Protein AF-A0A7S0GND4-F1 (afdb_monomer)

Radius of gyration: 18.49 Å; Cα contacts (8 Å, |Δi|>4): 107; chains: 1; bounding box: 35×28×70 Å

Nearest PDB structures (foldseek):
  4f3r-assembly3_C  TM=4.563E-01  e=3.651E-01  Coxiella burnetii RSA 493
  1fdr-assembly1_A  TM=5.850E-01  e=1.145E+00  Escherichia coli
  3g5t-assembly1_A  TM=5.563E-01  e=1.001E+00  Saccharomyces cerevisiae
  6lg1-assembly1_A  TM=4.915E-01  e=5.465E-01  Landoltia punctata
  6su6-assembly2_B  TM=5.699E-01  e=5.024E+00  Persicaria tinctoria

pLDDT: mean 77.28, std 17.41, range [36.78, 95.0]

Mean predicted aligned error: 10.11 Å

Secondary structure (DSSP, 8-state):
----------------EEEEEESS--SSHHHHHHIIIIIS--SEEEEEE-SSS-TTHHHHHHHTT-TTGGGEEEEE-PPP---SS--SS--HHHHHHHHHHHT-

Structure (mmCIF, N/CA/C/O backbone):
data_AF-A0A7S0GND4-F1
#
_entry.id   AF-A0A7S0GND4-F1
#
loop_
_atom_site.group_PDB
_atom_site.id
_atom_site.type_symbol
_atom_site.label_atom_id
_atom_site.label_alt_id
_atom_site.label_comp_id
_atom_site.label_asym_id
_atom_site.label_entity_id
_atom_site.label_seq_id
_atom_site.pdbx_PDB_ins_code
_atom_site.Cartn_x
_atom_site.Cartn_y
_atom_site.Cartn_z
_atom_site.occupancy
_atom_site.B_iso_or_equiv
_atom_site.auth_seq_id
_atom_site.auth_comp_id
_atom_site.auth_asym_id
_atom_site.auth_atom_id
_atom_site.pdbx_PDB_model_num
ATOM 1 N N . GLU A 1 1 ? 10.922 9.125 -50.358 1.00 47.31 1 GLU A N 1
ATOM 2 C CA . GLU A 1 1 ? 10.984 8.403 -49.076 1.00 47.31 1 GLU A CA 1
ATOM 3 C C . GLU A 1 1 ? 11.961 9.147 -48.191 1.00 47.31 1 GLU A C 1
ATOM 5 O O . GLU A 1 1 ? 13.086 9.351 -48.621 1.00 47.31 1 GLU A O 1
ATOM 10 N N . ASP A 1 2 ? 11.519 9.631 -47.034 1.00 39.59 2 ASP A N 1
ATOM 11 C CA . ASP A 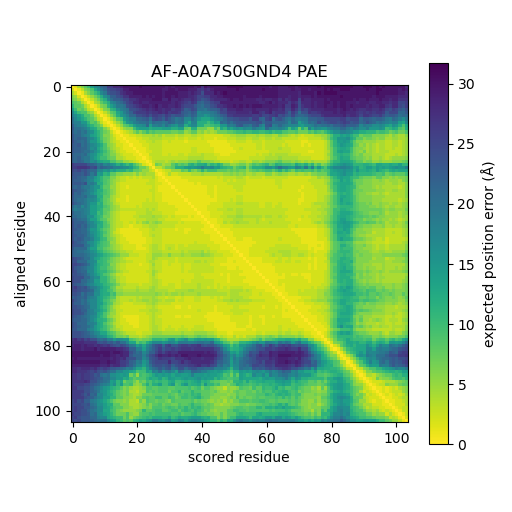1 2 ? 12.414 10.200 -46.025 1.00 39.59 2 ASP A CA 1
ATOM 12 C C . ASP A 1 2 ? 11.850 9.816 -44.652 1.00 39.59 2 ASP A C 1
ATOM 14 O O . ASP A 1 2 ? 10.876 10.387 -44.153 1.00 39.59 2 ASP A O 1
ATOM 18 N N . VAL A 1 3 ? 12.362 8.702 -44.132 1.00 58.19 3 VAL A N 1
ATOM 19 C CA . VAL A 1 3 ? 11.903 8.047 -42.907 1.00 58.19 3 VAL A CA 1
ATOM 20 C C . VAL A 1 3 ? 12.949 8.325 -41.843 1.00 58.19 3 VAL A C 1
ATOM 22 O O . VAL A 1 3 ? 14.033 7.763 -41.915 1.00 58.19 3 VAL A O 1
ATOM 25 N N . THR A 1 4 ? 12.614 9.191 -40.882 1.00 51.78 4 THR A N 1
ATOM 26 C CA . THR A 1 4 ? 12.929 9.122 -39.432 1.00 51.78 4 THR A CA 1
ATOM 27 C C . THR A 1 4 ? 13.057 10.518 -38.807 1.00 51.78 4 THR A C 1
ATOM 29 O O . THR A 1 4 ? 14.128 10.985 -38.429 1.00 51.78 4 THR A O 1
ATOM 32 N N . LYS A 1 5 ? 11.918 11.183 -38.571 1.00 50.09 5 LYS A N 1
ATOM 33 C CA . LYS A 1 5 ? 11.844 12.160 -37.475 1.00 50.09 5 LYS A CA 1
ATOM 34 C C . LYS A 1 5 ? 11.770 11.376 -36.168 1.00 50.09 5 LYS A C 1
ATOM 36 O O . LYS A 1 5 ? 10.694 10.955 -35.754 1.00 50.09 5 LYS A O 1
ATOM 41 N N . VAL A 1 6 ? 12.923 11.136 -35.547 1.00 57.59 6 VAL A N 1
ATOM 42 C CA . VAL A 1 6 ? 12.996 10.608 -34.180 1.00 57.59 6 VAL A CA 1
ATOM 43 C C . VAL A 1 6 ? 12.381 11.664 -33.264 1.00 57.59 6 VAL A C 1
ATOM 45 O O . VAL A 1 6 ? 12.996 12.695 -32.991 1.00 57.59 6 VAL A O 1
ATOM 48 N N . ASN A 1 7 ? 11.140 11.435 -32.830 1.00 52.84 7 ASN A N 1
ATOM 49 C CA . ASN A 1 7 ? 10.531 12.202 -31.751 1.00 52.84 7 ASN A CA 1
ATOM 50 C C . ASN A 1 7 ? 11.380 11.969 -30.499 1.00 52.84 7 ASN A C 1
ATOM 52 O O . ASN A 1 7 ? 11.249 10.947 -29.832 1.00 52.84 7 ASN A O 1
ATOM 56 N N . LYS A 1 8 ? 12.289 12.904 -30.206 1.00 48.62 8 LYS A N 1
ATOM 57 C CA . LYS A 1 8 ? 12.958 12.981 -28.910 1.00 48.62 8 LYS A CA 1
ATOM 58 C C . LYS A 1 8 ? 11.890 13.348 -27.886 1.00 48.62 8 LYS A C 1
ATOM 60 O O . LYS A 1 8 ? 11.604 14.529 -27.688 1.00 48.62 8 LYS A O 1
ATOM 65 N N . PHE A 1 9 ? 11.252 12.342 -27.296 1.00 59.56 9 PHE A N 1
ATOM 66 C CA . PHE A 1 9 ? 10.494 12.543 -26.071 1.00 59.56 9 PHE A CA 1
ATOM 67 C C . PHE A 1 9 ? 11.464 13.146 -25.055 1.00 59.56 9 PHE A C 1
ATOM 69 O O . PHE A 1 9 ? 12.583 12.665 -24.890 1.00 59.56 9 PHE A O 1
ATOM 76 N N . LYS A 1 10 ? 11.091 14.289 -24.478 1.00 55.34 10 LYS A N 1
ATOM 77 C CA . LYS A 1 10 ? 11.862 14.885 -23.392 1.00 55.34 10 LYS A CA 1
ATOM 78 C C . LYS A 1 10 ? 11.712 13.958 -22.195 1.00 55.34 10 LYS A C 1
ATOM 80 O O . LYS A 1 10 ? 10.600 13.813 -21.693 1.00 55.34 10 LYS A O 1
ATOM 85 N N . ASP A 1 11 ? 12.809 13.352 -21.766 1.00 59.06 11 ASP A N 1
ATOM 86 C CA . ASP A 1 11 ? 12.863 12.657 -20.488 1.00 59.06 11 ASP A CA 1
ATOM 87 C C . ASP A 1 11 ? 12.731 13.716 -19.393 1.00 59.06 11 ASP A C 1
ATOM 89 O O . ASP A 1 11 ? 13.625 14.534 -19.174 1.00 59.06 11 ASP A O 1
ATOM 93 N N . TYR A 1 12 ? 11.561 13.766 -18.770 1.00 55.28 12 TYR A N 1
ATOM 94 C CA . TYR A 1 12 ? 11.354 14.545 -17.563 1.00 55.28 12 TYR A CA 1
ATOM 95 C C . TYR A 1 12 ? 11.587 13.607 -16.376 1.00 55.28 12 TYR A C 1
ATOM 97 O O . TYR A 1 12 ? 10.889 12.605 -16.243 1.00 55.28 12 TYR A O 1
ATOM 105 N N . GLU A 1 13 ? 12.546 13.931 -15.508 1.00 65.19 13 GLU A N 1
ATOM 106 C CA . GLU A 1 13 ? 12.723 13.264 -14.212 1.00 65.19 13 GLU A CA 1
ATOM 107 C C . GLU A 1 13 ? 11.622 13.737 -13.252 1.00 65.19 13 GLU A C 1
ATOM 109 O O . GLU A 1 13 ? 11.825 14.603 -12.404 1.00 65.19 13 GLU A O 1
ATOM 114 N N . PHE A 1 14 ? 10.409 13.216 -13.420 1.00 62.00 14 PHE A N 1
ATOM 115 C CA . PHE A 1 14 ? 9.388 13.303 -12.382 1.00 62.00 14 PHE A CA 1
ATOM 116 C C . PHE A 1 14 ? 9.188 11.923 -11.771 1.00 62.00 14 PHE A C 1
ATOM 118 O O . PHE A 1 14 ? 9.021 10.923 -12.470 1.00 62.00 14 PHE A O 1
ATOM 125 N N . THR A 1 15 ? 9.212 11.869 -10.446 1.00 73.75 15 THR A N 1
ATOM 126 C CA . THR A 1 15 ? 8.822 10.689 -9.684 1.00 73.75 15 THR A CA 1
ATOM 127 C C . THR A 1 15 ? 7.364 10.843 -9.270 1.00 73.75 15 THR A C 1
ATOM 129 O O . THR A 1 15 ? 6.905 11.933 -8.932 1.00 73.75 15 THR A O 1
ATOM 132 N N . ALA A 1 16 ? 6.608 9.750 -9.335 1.00 83.31 16 ALA A N 1
ATOM 133 C CA . ALA A 1 16 ? 5.226 9.704 -8.880 1.00 83.31 16 ALA A CA 1
ATOM 134 C C . ALA A 1 16 ? 5.077 8.590 -7.842 1.00 83.31 16 ALA A C 1
ATOM 136 O O . ALA A 1 16 ? 5.624 7.494 -8.005 1.00 83.31 16 ALA A O 1
ATOM 137 N N . ALA A 1 17 ? 4.324 8.877 -6.786 1.00 88.62 17 ALA A N 1
ATOM 138 C CA . ALA A 1 17 ? 3.956 7.925 -5.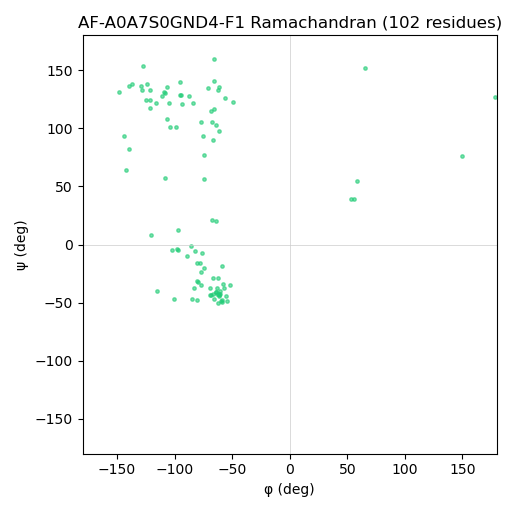750 1.00 88.62 17 ALA A CA 1
ATOM 139 C C . ALA A 1 17 ? 2.436 7.930 -5.571 1.00 88.62 17 ALA A C 1
ATOM 141 O O . ALA A 1 17 ? 1.774 8.931 -5.857 1.00 88.62 17 ALA A O 1
ATOM 142 N N . ILE A 1 18 ? 1.887 6.807 -5.110 1.00 91.38 18 ILE A N 1
ATOM 143 C CA . ILE A 1 18 ? 0.472 6.716 -4.746 1.00 91.38 18 ILE A CA 1
ATOM 144 C C . ILE A 1 18 ? 0.362 6.678 -3.237 1.00 91.38 18 ILE A C 1
ATOM 146 O O . ILE A 1 18 ? 1.056 5.905 -2.581 1.00 91.38 18 ILE A O 1
ATOM 150 N N . CYS A 1 19 ? -0.575 7.458 -2.717 1.00 91.12 19 CYS A N 1
ATOM 151 C CA . CYS A 1 19 ? -0.976 7.400 -1.329 1.00 91.12 19 CYS A CA 1
ATOM 152 C C . CYS A 1 19 ? -2.448 7.088 -1.226 1.00 91.12 19 CYS A C 1
ATOM 154 O O . CYS A 1 19 ? -3.283 7.763 -1.830 1.00 91.12 19 CYS A O 1
ATOM 156 N N . VAL A 1 20 ? -2.759 6.030 -0.488 1.00 89.00 20 VAL A N 1
ATOM 157 C CA . VAL A 1 20 ? -4.117 5.510 -0.399 1.00 89.00 20 VAL A CA 1
ATOM 158 C C . VAL A 1 20 ? -4.449 5.156 1.037 1.00 89.00 20 VAL A C 1
ATOM 160 O O . VAL A 1 20 ? -3.644 4.577 1.760 1.00 89.00 20 VAL A O 1
ATOM 163 N N . ILE A 1 21 ? -5.664 5.506 1.442 1.00 88.62 21 ILE A N 1
ATOM 164 C CA . ILE A 1 21 ? -6.248 5.060 2.700 1.00 88.62 21 ILE A CA 1
ATOM 165 C C . ILE A 1 21 ? -7.089 3.830 2.406 1.00 88.62 21 ILE A C 1
ATOM 167 O O . ILE A 1 21 ? -7.944 3.852 1.519 1.00 88.62 21 ILE A O 1
ATOM 171 N N . VAL A 1 22 ? -6.848 2.773 3.168 1.00 88.38 22 VAL A N 1
ATOM 172 C CA . VAL A 1 22 ? -7.453 1.462 2.978 1.00 88.38 22 VAL A CA 1
ATOM 173 C C . VAL A 1 22 ? -8.205 1.092 4.251 1.00 88.38 22 VAL A C 1
ATOM 175 O O . VAL A 1 22 ? -7.690 1.256 5.355 1.00 88.38 22 VAL A O 1
ATOM 178 N N . LYS A 1 23 ? -9.443 0.623 4.106 1.00 86.31 23 LYS A N 1
ATOM 179 C CA . LYS A 1 23 ? -10.270 0.121 5.205 1.00 86.31 23 LYS A CA 1
ATOM 180 C C . LYS A 1 23 ? -11.186 -0.977 4.680 1.00 86.31 23 LYS A C 1
ATOM 182 O O . LYS A 1 23 ? -11.837 -0.757 3.661 1.00 86.31 23 LYS A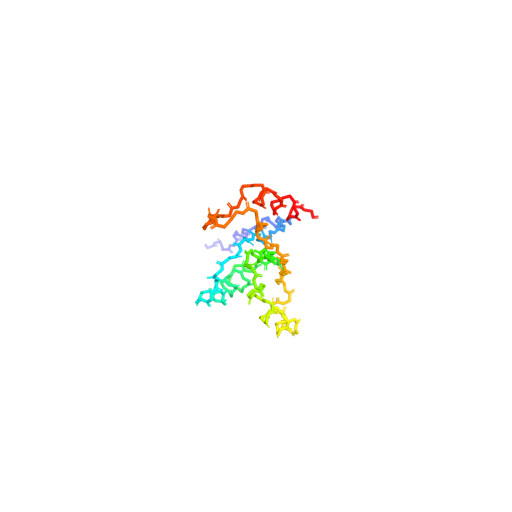 O 1
ATOM 187 N N . ASP A 1 24 ? -11.231 -2.115 5.369 1.00 82.38 24 ASP A N 1
ATOM 188 C CA . ASP A 1 24 ? -12.091 -3.259 5.041 1.00 82.38 24 ASP A CA 1
ATOM 189 C C . ASP A 1 24 ? -11.887 -3.787 3.594 1.00 82.38 24 ASP A C 1
ATOM 191 O O . ASP A 1 24 ? -12.849 -4.104 2.889 1.00 82.38 24 ASP A O 1
ATOM 195 N N . VAL A 1 25 ? -10.639 -3.838 3.098 1.00 71.25 25 VAL A N 1
ATOM 196 C CA . VAL A 1 25 ? -10.333 -4.196 1.695 1.00 71.25 25 VAL A CA 1
ATOM 197 C C . VAL A 1 25 ? -9.789 -5.616 1.587 1.00 71.25 25 VAL A C 1
ATOM 199 O O . VAL A 1 25 ? -8.601 -5.837 1.786 1.00 71.25 25 VAL A O 1
ATOM 202 N N . GLU A 1 26 ? -10.637 -6.568 1.188 1.00 69.44 26 GLU A N 1
ATOM 203 C CA . GLU A 1 26 ? -10.197 -7.961 0.989 1.00 69.44 26 GLU A CA 1
ATOM 204 C C . GLU A 1 26 ? -10.293 -8.458 -0.463 1.00 69.44 26 GLU A C 1
ATOM 206 O O . GLU A 1 26 ? -9.377 -9.122 -0.936 1.00 69.44 26 GLU A O 1
ATOM 211 N N . ALA A 1 27 ? -11.345 -8.124 -1.222 1.00 76.12 27 ALA A N 1
ATOM 212 C CA . ALA A 1 27 ? -11.589 -8.811 -2.501 1.00 76.12 27 ALA A CA 1
ATOM 213 C C . ALA A 1 27 ? -10.725 -8.333 -3.689 1.00 76.12 27 ALA A C 1
ATOM 215 O O . ALA A 1 27 ? -10.390 -9.138 -4.551 1.00 76.12 27 ALA A O 1
ATOM 216 N N . TYR A 1 28 ? -10.351 -7.049 -3.746 1.00 81.94 28 TYR A N 1
ATOM 217 C CA . TYR A 1 28 ? -9.685 -6.447 -4.923 1.00 81.94 28 TYR A CA 1
ATOM 218 C C . TYR A 1 28 ? -8.303 -5.862 -4.623 1.00 81.94 28 TYR A C 1
ATOM 220 O O .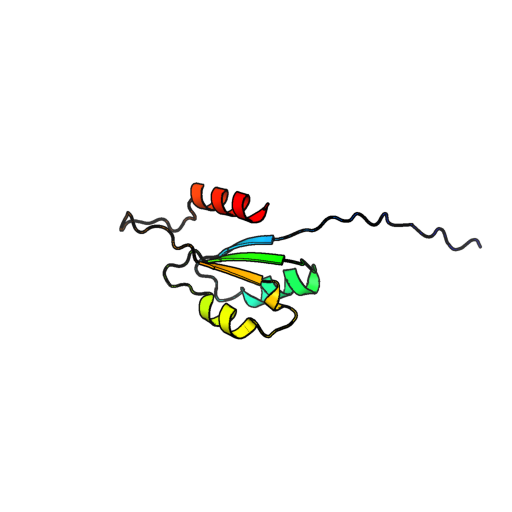 TYR A 1 28 ? -7.702 -5.195 -5.461 1.00 81.94 28 TYR A O 1
ATOM 228 N N . PHE A 1 29 ? -7.793 -6.098 -3.415 1.00 90.19 29 PHE A N 1
ATOM 229 C CA . PHE A 1 29 ? -6.543 -5.515 -2.940 1.00 90.19 29 PHE A CA 1
ATOM 230 C C . PHE A 1 29 ? -5.343 -5.883 -3.826 1.00 90.19 29 PHE A C 1
ATOM 232 O O . PHE A 1 29 ? -4.601 -5.005 -4.262 1.00 90.19 29 PHE A O 1
ATOM 239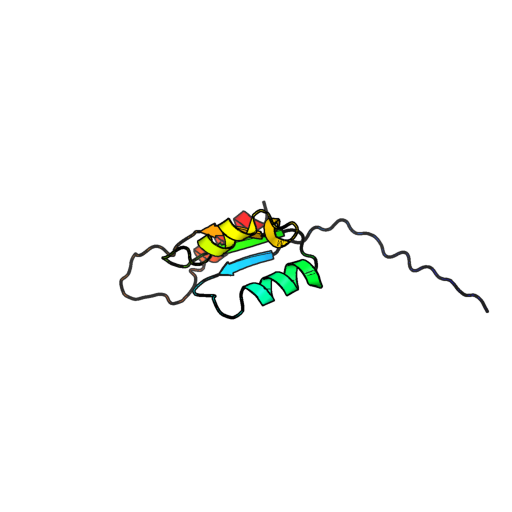 N N . LEU A 1 30 ? -5.182 -7.176 -4.125 1.00 91.44 30 LEU A N 1
ATOM 240 C CA . LEU A 1 30 ? -4.055 -7.677 -4.915 1.00 91.44 30 LEU A CA 1
ATOM 241 C C . LEU A 1 30 ? -4.097 -7.167 -6.355 1.00 91.44 30 LEU A C 1
ATOM 243 O O . LEU A 1 30 ? -3.103 -6.647 -6.845 1.00 91.44 30 LEU A O 1
ATOM 247 N N . GLU A 1 31 ? -5.263 -7.236 -7.000 1.00 92.75 31 GLU A N 1
ATOM 248 C CA . GLU A 1 31 ? -5.443 -6.739 -8.367 1.00 92.75 31 GLU A CA 1
ATOM 249 C C . GLU A 1 31 ? -5.153 -5.236 -8.458 1.00 92.75 31 GLU A C 1
ATOM 251 O O . GLU A 1 31 ? -4.464 -4.783 -9.374 1.00 92.75 31 GLU A O 1
ATOM 256 N N . TRP A 1 32 ? -5.626 -4.460 -7.477 1.00 93.00 32 TRP A N 1
ATOM 257 C CA . TRP A 1 32 ? -5.343 -3.032 -7.415 1.00 93.00 32 TRP A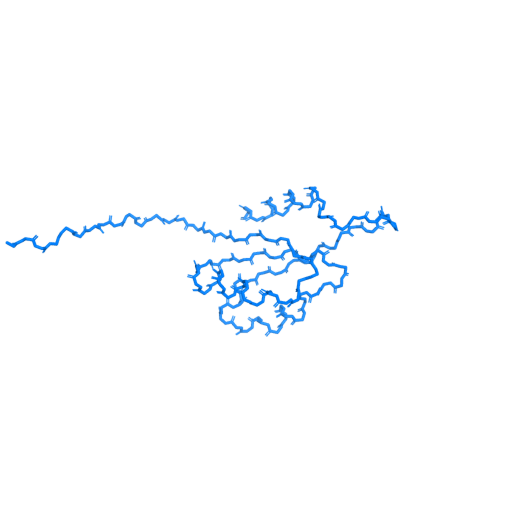 CA 1
ATOM 258 C C . TRP A 1 32 ? -3.836 -2.769 -7.292 1.00 93.00 32 TRP A C 1
ATOM 260 O O . TRP A 1 32 ? -3.311 -1.904 -7.996 1.00 93.00 32 TRP A O 1
ATOM 270 N N . ILE A 1 33 ? -3.123 -3.525 -6.450 1.00 94.06 33 ILE A N 1
ATOM 271 C CA . ILE A 1 33 ? -1.664 -3.411 -6.311 1.00 94.06 33 ILE A CA 1
ATOM 272 C C . ILE A 1 33 ? -0.957 -3.756 -7.619 1.00 94.06 33 ILE A C 1
ATOM 274 O O . ILE A 1 33 ? -0.119 -2.976 -8.076 1.00 94.06 33 ILE A O 1
ATOM 278 N N . ASP A 1 34 ? -1.296 -4.890 -8.227 1.00 94.31 34 ASP A N 1
ATOM 279 C CA . ASP A 1 34 ? -0.647 -5.376 -9.445 1.00 94.31 34 ASP A CA 1
ATOM 280 C C . ASP A 1 34 ? -0.823 -4.394 -10.597 1.00 94.31 34 ASP A C 1
ATOM 282 O O . ASP A 1 34 ? 0.141 -4.046 -11.284 1.00 94.31 34 ASP A O 1
ATOM 286 N N . TYR A 1 35 ? -2.032 -3.864 -10.768 1.00 95.00 35 TYR A N 1
ATOM 287 C CA . TYR A 1 35 ? -2.301 -2.868 -11.793 1.00 95.00 35 TYR A CA 1
ATOM 288 C C . TYR A 1 35 ? -1.420 -1.618 -11.619 1.00 95.00 35 TYR A C 1
ATOM 290 O O . TYR A 1 35 ? -0.759 -1.177 -12.562 1.00 95.00 35 TYR A O 1
ATOM 298 N N . HIS A 1 36 ? -1.328 -1.064 -10.409 1.00 94.62 36 HIS A N 1
ATOM 299 C CA . HIS A 1 36 ? -0.575 0.176 -10.197 1.00 94.62 36 HIS A CA 1
ATOM 300 C C . HIS A 1 36 ? 0.951 -0.036 -10.159 1.00 94.62 36 HIS A C 1
ATOM 302 O O . HIS A 1 36 ? 1.701 0.807 -10.657 1.00 94.62 36 HIS A O 1
ATOM 308 N N . LEU A 1 37 ? 1.435 -1.158 -9.619 1.00 92.44 37 LEU A N 1
ATOM 309 C CA . LEU A 1 37 ? 2.872 -1.447 -9.529 1.00 92.44 37 LEU A CA 1
ATOM 310 C C . LEU A 1 37 ? 3.471 -2.036 -10.802 1.00 92.44 37 LEU A C 1
ATOM 312 O O . LEU A 1 37 ? 4.641 -1.774 -11.089 1.00 92.44 37 LEU A O 1
ATOM 316 N N . VAL A 1 38 ? 2.733 -2.897 -11.504 1.00 90.62 38 VAL A N 1
ATOM 317 C CA . VAL A 1 38 ? 3.261 -3.669 -12.638 1.00 90.62 38 VAL A CA 1
ATOM 318 C C . VAL A 1 38 ? 2.846 -3.030 -13.954 1.00 90.62 38 VAL A C 1
ATOM 320 O O . VAL A 1 38 ? 3.699 -2.826 -14.814 1.00 90.62 38 VAL A O 1
ATOM 323 N N . VAL A 1 39 ? 1.568 -2.667 -14.108 1.00 91.25 39 VAL A N 1
ATOM 324 C CA . VAL A 1 39 ? 1.061 -2.104 -15.373 1.00 91.25 39 VAL A CA 1
ATOM 325 C C . VAL A 1 39 ? 1.401 -0.620 -15.490 1.00 91.25 39 VAL A C 1
ATOM 327 O O . VAL A 1 39 ? 1.931 -0.192 -16.513 1.00 91.25 39 VAL A O 1
ATOM 330 N N . LEU A 1 40 ? 1.140 0.166 -14.441 1.00 90.75 40 LEU A N 1
ATOM 331 C CA . LEU A 1 40 ? 1.435 1.607 -14.431 1.00 90.75 40 LEU A CA 1
ATOM 332 C C . LEU A 1 40 ? 2.849 1.947 -13.934 1.00 90.75 40 LEU A C 1
ATOM 334 O O . LEU A 1 40 ? 3.287 3.086 -14.074 1.00 90.75 40 LEU A O 1
ATOM 338 N N . ASN A 1 41 ? 3.570 0.964 -13.384 1.00 89.81 41 ASN A N 1
ATOM 339 C CA . ASN A 1 41 ? 4.957 1.076 -12.926 1.00 89.81 41 ASN A CA 1
ATOM 340 C C . ASN A 1 41 ? 5.222 2.231 -11.937 1.00 89.81 41 ASN A C 1
ATOM 342 O O . ASN A 1 41 ? 6.273 2.883 -11.981 1.00 89.81 41 ASN A O 1
ATOM 346 N N . PHE A 1 42 ? 4.291 2.468 -11.009 1.00 90.19 42 PHE A N 1
ATOM 347 C CA . PHE A 1 42 ? 4.562 3.353 -9.877 1.00 90.19 42 PHE A CA 1
ATOM 348 C C . PHE A 1 42 ? 5.710 2.794 -9.029 1.00 90.19 42 PHE A C 1
ATOM 350 O O . PHE A 1 42 ? 5.767 1.598 -8.734 1.00 90.19 42 PHE A O 1
ATOM 357 N N . GLN A 1 43 ? 6.639 3.672 -8.641 1.00 88.25 43 GLN A N 1
ATOM 358 C CA . GLN A 1 43 ? 7.839 3.263 -7.907 1.00 88.25 43 GLN A CA 1
ATOM 359 C C . GLN A 1 43 ? 7.578 3.051 -6.420 1.00 88.25 43 GLN A C 1
ATOM 361 O O . GLN A 1 43 ? 8.219 2.192 -5.826 1.00 88.25 43 GLN A O 1
ATOM 366 N N . ASN A 1 44 ? 6.636 3.799 -5.841 1.00 88.69 44 ASN A N 1
ATOM 367 C CA . ASN A 1 44 ? 6.282 3.705 -4.429 1.00 88.69 44 ASN A CA 1
ATOM 368 C C . ASN A 1 44 ? 4.764 3.805 -4.253 1.00 88.69 44 ASN A C 1
ATOM 370 O O . ASN A 1 44 ? 4.114 4.663 -4.862 1.00 88.69 44 ASN A O 1
ATOM 374 N N . ILE A 1 45 ? 4.216 2.947 -3.395 1.00 92.38 45 ILE A N 1
ATOM 375 C CA . ILE A 1 45 ? 2.835 3.041 -2.918 1.00 92.38 45 ILE A CA 1
ATOM 376 C C . ILE A 1 45 ? 2.860 3.064 -1.392 1.00 92.38 45 ILE A C 1
ATOM 378 O O . ILE A 1 45 ? 3.379 2.141 -0.765 1.00 92.38 45 ILE A O 1
ATOM 382 N N . TYR A 1 46 ? 2.261 4.089 -0.800 1.00 92.00 46 TYR A N 1
ATOM 383 C CA . TYR A 1 46 ? 2.045 4.1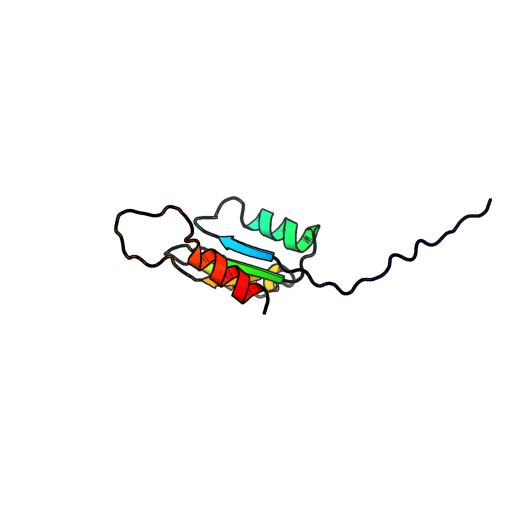99 0.636 1.00 92.00 46 TYR A CA 1
ATOM 384 C C . TYR A 1 46 ? 0.577 3.920 0.942 1.00 92.00 46 TYR A C 1
ATOM 386 O O . TYR A 1 46 ? -0.332 4.566 0.414 1.00 92.00 46 TYR A O 1
ATOM 394 N N . MET A 1 47 ? 0.344 2.920 1.778 1.00 91.44 47 MET A N 1
ATOM 395 C CA . MET A 1 47 ? -0.982 2.454 2.145 1.00 91.44 47 MET A CA 1
ATOM 396 C C . MET A 1 47 ? -1.217 2.682 3.626 1.00 91.44 47 MET A C 1
ATOM 398 O O . MET A 1 47 ? -0.505 2.153 4.476 1.00 91.44 47 MET A O 1
ATOM 402 N N . TYR A 1 48 ? -2.254 3.440 3.925 1.00 91.38 48 TYR A N 1
ATOM 403 C CA . TYR A 1 48 ? -2.665 3.747 5.276 1.00 91.38 48 TYR A CA 1
ATOM 404 C C . TYR A 1 48 ? -3.810 2.833 5.673 1.00 91.38 48 TYR A C 1
ATOM 406 O O . TYR A 1 48 ? -4.954 3.043 5.268 1.00 91.38 48 TYR A O 1
ATOM 414 N N . ASP A 1 49 ? -3.487 1.807 6.450 1.00 89.88 49 ASP A N 1
ATOM 415 C CA . ASP A 1 49 ? -4.464 0.858 6.960 1.00 89.88 49 ASP A CA 1
ATOM 416 C C . ASP A 1 49 ? -5.235 1.500 8.124 1.00 89.88 49 ASP A C 1
ATOM 418 O O . ASP A 1 49 ? -4.708 1.671 9.228 1.00 89.88 49 ASP A O 1
ATOM 422 N N . ASN A 1 50 ? -6.484 1.877 7.846 1.00 88.88 50 ASN A N 1
ATOM 423 C CA . ASN A 1 50 ? -7.426 2.482 8.786 1.00 88.88 50 ASN A CA 1
ATOM 424 C C . ASN A 1 50 ? -8.398 1.451 9.393 1.00 88.88 50 ASN A C 1
ATOM 426 O O . ASN A 1 50 ? -9.408 1.825 9.999 1.00 88.88 50 ASN A O 1
ATOM 430 N N . SER A 1 51 ? -8.140 0.153 9.219 1.00 87.12 51 SER A N 1
ATOM 431 C CA . SER A 1 51 ? -8.860 -0.879 9.965 1.00 87.12 51 SER A CA 1
ATOM 432 C C . SER A 1 51 ? -8.539 -0.780 11.457 1.00 87.12 51 SER A C 1
ATOM 434 O O . SER A 1 51 ? -7.523 -0.221 11.867 1.00 87.12 51 SER A O 1
ATOM 436 N N . ASP A 1 52 ? -9.406 -1.345 12.291 1.00 86.94 52 ASP A N 1
ATOM 437 C CA . ASP A 1 52 ? -9.134 -1.489 13.723 1.00 86.94 52 ASP A CA 1
ATOM 438 C C . ASP A 1 52 ? -8.152 -2.644 14.007 1.00 86.94 52 ASP A C 1
ATOM 440 O O . ASP A 1 52 ? -7.532 -2.673 15.070 1.00 86.94 52 ASP A O 1
ATOM 444 N N . GLY A 1 53 ? -8.063 -3.618 13.091 1.00 89.00 53 GLY A N 1
ATOM 445 C CA . GLY A 1 53 ? -7.360 -4.892 13.270 1.00 89.00 53 GLY A CA 1
ATOM 446 C C . GLY A 1 53 ? -5.995 -4.984 12.590 1.00 89.00 53 GLY A C 1
ATOM 447 O O . GLY A 1 53 ? -5.302 -5.980 12.789 1.00 89.00 53 GLY A O 1
ATOM 448 N N . PHE A 1 54 ? -5.600 -3.958 11.832 1.00 90.81 54 PHE A N 1
ATOM 449 C CA . PHE A 1 54 ? -4.438 -3.989 10.944 1.00 90.81 54 PHE A CA 1
ATOM 450 C C . PHE A 1 54 ? -4.557 -5.116 9.903 1.00 90.81 54 PHE A C 1
ATOM 452 O O . PHE A 1 54 ? -3.673 -5.968 9.774 1.00 90.81 54 PHE A O 1
ATOM 459 N N . ASP A 1 55 ? -5.666 -5.112 9.167 1.00 90.38 55 ASP A N 1
ATOM 460 C CA . ASP A 1 55 ? -6.064 -6.149 8.211 1.00 90.38 55 ASP A CA 1
ATOM 461 C C . ASP A 1 55 ? -4.958 -6.486 7.193 1.00 90.38 55 ASP A C 1
ATOM 463 O O . ASP A 1 55 ? -4.764 -7.648 6.830 1.00 90.38 55 ASP A O 1
ATOM 467 N N . LEU A 1 56 ? -4.161 -5.499 6.771 1.00 91.81 56 LEU A N 1
ATOM 468 C CA . LEU A 1 56 ? -3.102 -5.706 5.780 1.00 91.81 56 LEU A CA 1
ATOM 469 C C . LEU A 1 56 ? -1.790 -6.261 6.355 1.00 91.81 56 LEU A C 1
ATOM 471 O O . LEU A 1 56 ? -0.873 -6.571 5.586 1.00 91.81 56 LEU A O 1
ATOM 475 N N . LYS A 1 57 ? -1.665 -6.412 7.681 1.00 92.81 57 LYS A N 1
ATOM 476 C CA . LYS A 1 57 ? -0.421 -6.851 8.336 1.00 92.81 57 LYS A CA 1
ATOM 477 C C . LYS A 1 57 ? 0.096 -8.172 7.771 1.00 92.81 57 LYS A C 1
ATOM 479 O O . LYS A 1 57 ? 1.268 -8.276 7.416 1.00 92.81 57 LYS A O 1
ATOM 484 N N . GLY A 1 58 ? -0.787 -9.165 7.656 1.00 92.75 58 GLY A N 1
ATOM 485 C CA . GLY A 1 58 ? -0.415 -10.497 7.183 1.00 92.75 58 GLY A CA 1
ATOM 486 C C . GLY A 1 58 ? 0.129 -10.475 5.755 1.00 92.75 58 GLY A C 1
ATOM 487 O O . GLY A 1 58 ? 1.143 -11.106 5.463 1.00 92.75 58 GLY A O 1
ATOM 488 N N . TRP A 1 59 ? -0.496 -9.711 4.859 1.00 92.62 59 TRP A N 1
ATOM 489 C CA . TRP A 1 59 ? 0.026 -9.548 3.503 1.00 92.62 59 TRP A CA 1
ATOM 490 C C . TRP A 1 59 ? 1.364 -8.799 3.492 1.00 92.62 59 TRP A C 1
ATOM 492 O O . TRP A 1 59 ? 2.293 -9.201 2.786 1.00 92.62 59 TRP A O 1
ATOM 502 N N . TYR A 1 60 ? 1.486 -7.734 4.288 1.00 93.38 60 TYR A N 1
ATOM 503 C CA . TYR A 1 60 ? 2.697 -6.920 4.338 1.00 93.38 60 TYR A CA 1
ATOM 504 C C . TYR A 1 60 ? 3.915 -7.742 4.758 1.00 93.38 60 TYR A C 1
ATOM 506 O O . TYR A 1 60 ? 4.942 -7.722 4.081 1.00 93.38 60 TYR A O 1
ATOM 514 N N . GLU A 1 61 ? 3.787 -8.510 5.840 1.00 93.81 61 GLU A N 1
ATOM 515 C CA . GLU A 1 61 ? 4.865 -9.346 6.373 1.00 93.81 61 GLU A CA 1
ATOM 516 C C . GLU A 1 61 ? 5.267 -10.449 5.383 1.00 93.81 61 GLU A C 1
ATOM 518 O O . GLU A 1 61 ? 6.456 -10.676 5.157 1.00 93.81 61 GLU A O 1
ATOM 523 N N . ASN A 1 62 ? 4.292 -11.071 4.713 1.00 93.88 62 ASN A N 1
ATOM 524 C CA . ASN A 1 62 ? 4.542 -12.152 3.754 1.00 93.88 62 ASN A CA 1
ATOM 525 C C . ASN A 1 62 ? 5.119 -11.677 2.409 1.00 93.88 62 ASN A C 1
ATOM 527 O O . ASN A 1 62 ? 5.713 -12.470 1.679 1.00 93.88 62 ASN A O 1
ATOM 531 N N . SER A 1 63 ? 4.962 -10.398 2.062 1.00 92.50 63 SER A N 1
ATOM 532 C CA . SER A 1 63 ? 5.355 -9.858 0.752 1.00 92.50 63 SER A CA 1
ATOM 533 C C . SER A 1 63 ? 6.718 -9.158 0.739 1.00 92.50 63 SER A C 1
ATOM 535 O O . SER A 1 63 ? 7.202 -8.785 -0.332 1.00 92.50 63 SER A O 1
ATOM 537 N N . ARG A 1 64 ? 7.391 -9.012 1.892 1.00 92.44 64 ARG A N 1
ATOM 538 C CA . ARG A 1 64 ? 8.637 -8.227 1.988 1.00 92.44 64 ARG A CA 1
ATOM 539 C C . ARG A 1 64 ? 9.804 -8.739 1.154 1.00 92.44 64 ARG A C 1
ATOM 541 O O . ARG A 1 64 ? 10.625 -7.933 0.724 1.00 92.44 64 ARG A O 1
ATOM 548 N N . ASN A 1 65 ? 9.857 -10.044 0.909 1.00 92.62 65 ASN A N 1
ATOM 549 C CA . ASN A 1 65 ? 10.909 -10.668 0.107 1.00 92.62 65 ASN A CA 1
ATOM 550 C C . ASN A 1 65 ? 10.607 -10.646 -1.402 1.00 92.62 65 ASN A C 1
ATOM 552 O O . ASN A 1 65 ? 11.419 -11.125 -2.186 1.00 92.62 65 ASN A O 1
ATOM 556 N N . HIS A 1 66 ? 9.453 -10.118 -1.821 1.00 94.25 66 HIS A N 1
ATOM 557 C CA . HIS A 1 66 ? 9.079 -10.038 -3.229 1.00 94.25 66 HIS A CA 1
ATOM 558 C C . HIS A 1 66 ? 9.608 -8.745 -3.868 1.00 94.25 66 HIS A C 1
ATOM 560 O O . HIS A 1 66 ? 9.334 -7.642 -3.383 1.00 94.25 66 HIS A O 1
ATOM 566 N N . ASP A 1 67 ? 10.316 -8.865 -4.994 1.00 90.62 67 ASP A N 1
ATOM 567 C CA . ASP A 1 67 ? 11.005 -7.744 -5.655 1.00 90.62 67 ASP A CA 1
ATOM 568 C C . ASP A 1 67 ? 10.079 -6.586 -6.040 1.00 90.62 67 ASP A C 1
ATOM 570 O O . ASP A 1 67 ? 10.470 -5.418 -5.983 1.00 90.62 67 ASP A O 1
ATOM 574 N N . VAL A 1 68 ? 8.838 -6.910 -6.411 1.00 91.25 68 VAL A N 1
ATOM 575 C CA . VAL A 1 68 ? 7.830 -5.931 -6.832 1.00 91.25 68 VAL A CA 1
ATOM 576 C C . VAL A 1 68 ? 7.108 -5.342 -5.624 1.00 91.25 68 VAL A C 1
ATOM 578 O O . VAL A 1 68 ? 6.962 -4.123 -5.544 1.00 91.25 68 VAL A O 1
ATOM 581 N N . TYR A 1 69 ? 6.674 -6.184 -4.678 1.00 94.56 69 TYR A N 1
ATOM 582 C CA . TYR A 1 69 ? 5.805 -5.763 -3.569 1.00 94.56 69 TYR A CA 1
ATOM 583 C C . TYR A 1 69 ? 6.558 -5.043 -2.464 1.00 94.56 69 TYR A C 1
ATOM 585 O O . TYR A 1 69 ? 5.953 -4.298 -1.696 1.00 94.56 69 TYR A O 1
ATOM 593 N N . ARG A 1 70 ? 7.891 -5.155 -2.433 1.00 92.19 70 ARG A N 1
ATOM 594 C CA . ARG A 1 70 ? 8.700 -4.366 -1.506 1.00 92.19 70 ARG A CA 1
ATOM 595 C C . ARG A 1 70 ? 8.536 -2.847 -1.676 1.00 92.19 70 ARG A C 1
ATOM 597 O O . ARG A 1 70 ? 8.865 -2.112 -0.750 1.00 92.19 70 ARG A O 1
ATOM 604 N N . ARG A 1 71 ? 8.026 -2.404 -2.831 1.00 92.44 71 ARG A N 1
ATOM 605 C CA . ARG A 1 71 ? 7.698 -1.009 -3.175 1.00 92.44 71 ARG A CA 1
ATOM 606 C C . ARG A 1 71 ? 6.409 -0.493 -2.522 1.00 92.44 71 ARG A C 1
ATOM 608 O O . ARG A 1 71 ? 6.092 0.688 -2.644 1.00 92.44 71 ARG A O 1
ATOM 615 N N . VAL A 1 72 ? 5.659 -1.367 -1.850 1.00 93.69 72 VAL A N 1
ATOM 616 C CA . VAL A 1 72 ? 4.504 -0.988 -1.034 1.00 93.69 72 VAL A CA 1
ATOM 617 C C . VAL A 1 72 ? 4.944 -0.849 0.413 1.00 93.69 72 VAL A C 1
ATOM 619 O O . VAL A 1 72 ? 5.542 -1.771 0.976 1.00 93.69 72 VAL A O 1
ATOM 622 N N . THR A 1 73 ? 4.610 0.283 1.016 1.00 92.75 73 THR A N 1
ATOM 623 C CA . THR A 1 73 ? 4.775 0.549 2.444 1.00 92.75 73 THR A CA 1
ATOM 624 C C . THR A 1 73 ? 3.394 0.623 3.069 1.00 92.75 73 THR A C 1
ATOM 626 O O . THR A 1 73 ? 2.545 1.367 2.585 1.00 92.75 73 THR A O 1
ATOM 629 N N . ILE A 1 74 ? 3.164 -0.133 4.142 1.00 92.38 74 ILE A N 1
ATOM 630 C CA . ILE A 1 74 ? 1.909 -0.069 4.892 1.00 92.38 74 ILE A CA 1
ATOM 631 C C . ILE A 1 74 ? 2.146 0.595 6.247 1.00 92.38 74 ILE A C 1
ATOM 633 O O . ILE A 1 74 ? 3.061 0.223 6.983 1.00 92.38 74 ILE A O 1
ATOM 637 N N . ILE A 1 75 ? 1.292 1.562 6.572 1.00 91.00 75 ILE A N 1
ATOM 638 C CA . ILE A 1 75 ? 1.284 2.313 7.824 1.00 91.00 75 ILE A CA 1
ATOM 639 C C . ILE A 1 75 ? -0.081 2.093 8.474 1.00 91.00 75 ILE A C 1
ATOM 641 O O . ILE A 1 75 ? -1.112 2.470 7.923 1.00 91.00 75 ILE A O 1
ATOM 645 N N . HIS A 1 76 ? -0.105 1.479 9.654 1.00 91.31 76 HIS A N 1
ATOM 646 C CA . HIS A 1 76 ? -1.348 1.268 10.390 1.00 91.31 76 HIS A CA 1
ATOM 647 C C . HIS A 1 76 ? -1.719 2.506 11.210 1.00 91.31 76 HIS A C 1
ATOM 649 O O . HIS A 1 76 ? -0.947 2.951 12.064 1.00 91.31 76 HIS A O 1
ATOM 655 N N . LYS A 1 77 ? -2.905 3.060 10.950 1.00 86.44 77 LYS A N 1
ATOM 656 C CA . LYS A 1 77 ? -3.448 4.251 11.615 1.00 86.44 77 LYS A CA 1
ATOM 657 C C . LYS A 1 77 ? -4.946 4.035 11.887 1.00 86.44 77 LYS A C 1
ATOM 659 O O . LYS A 1 77 ? -5.785 4.488 11.102 1.00 86.44 77 LYS A O 1
ATOM 664 N N . PRO A 1 78 ? -5.303 3.341 12.980 1.00 83.00 78 PRO A N 1
ATOM 665 C CA . PRO A 1 78 ? -6.697 3.066 13.303 1.00 83.00 78 PRO A CA 1
ATOM 666 C C . PRO A 1 78 ? -7.443 4.367 13.630 1.00 83.00 78 PRO A C 1
ATOM 668 O O . PRO A 1 78 ? -6.913 5.262 14.295 1.00 83.00 78 PRO A O 1
ATOM 671 N N . GLY A 1 79 ? -8.692 4.484 13.173 1.00 69.50 79 GLY A N 1
ATOM 672 C CA . GLY A 1 79 ? -9.544 5.630 13.495 1.00 69.50 79 GLY A CA 1
ATOM 673 C C . GLY A 1 79 ? -9.865 5.665 14.993 1.00 69.50 79 GLY A C 1
ATOM 674 O O . GLY A 1 79 ? -10.494 4.749 15.513 1.00 69.50 79 GLY A O 1
ATOM 675 N N . GLY A 1 80 ? -9.432 6.710 15.704 1.00 61.50 80 GLY A N 1
ATOM 676 C CA . GLY A 1 80 ? -9.595 6.825 17.159 1.00 61.50 80 GLY A CA 1
ATOM 677 C C . GLY A 1 80 ? -11.026 6.543 17.651 1.00 61.50 80 GLY A C 1
ATOM 678 O O . GLY A 1 80 ? -11.983 7.206 17.250 1.00 61.50 80 GLY A O 1
ATOM 679 N N . ARG A 1 81 ? -11.163 5.566 18.558 1.00 49.22 81 ARG A N 1
ATOM 680 C CA . ARG A 1 81 ? -12.420 5.078 19.161 1.00 49.22 81 ARG A CA 1
ATOM 681 C C . ARG A 1 81 ? -13.033 6.025 20.204 1.00 49.22 81 ARG A C 1
ATOM 683 O O . ARG A 1 81 ? -13.322 5.605 21.319 1.00 49.22 81 ARG A O 1
ATOM 690 N N . ASN A 1 82 ? -13.305 7.277 19.853 1.00 42.81 82 ASN A N 1
ATOM 691 C CA . ASN A 1 82 ? -14.131 8.152 20.696 1.00 42.81 82 ASN A CA 1
ATOM 692 C C . ASN A 1 82 ? -15.508 8.399 20.064 1.00 42.81 82 ASN A C 1
ATOM 694 O O . ASN A 1 82 ? -15.875 9.536 19.811 1.00 42.81 82 ASN A O 1
ATOM 698 N N . SER A 1 83 ? -16.258 7.330 19.782 1.00 36.78 83 SER A N 1
ATOM 699 C CA . SER A 1 83 ? -17.723 7.271 19.920 1.00 36.78 83 SER A CA 1
ATOM 700 C C . SER A 1 83 ? -18.208 5.896 19.463 1.00 36.78 83 SER A C 1
ATOM 702 O O . SER A 1 83 ? -17.949 5.481 18.336 1.00 36.78 83 SER A O 1
ATOM 704 N N . LEU A 1 84 ? -18.978 5.204 20.302 1.00 38.69 84 LEU A N 1
ATOM 705 C CA . LEU A 1 84 ? -19.672 3.943 19.990 1.00 38.69 84 LEU A CA 1
ATOM 706 C C . LEU A 1 84 ? -20.809 4.118 18.950 1.00 38.69 84 LEU A C 1
ATOM 708 O O . LEU A 1 84 ? -21.713 3.294 18.857 1.00 38.69 84 LEU A O 1
ATOM 712 N N . THR A 1 85 ? -20.769 5.187 18.151 1.00 40.69 85 THR A N 1
ATOM 713 C CA . THR A 1 85 ? -21.756 5.546 17.127 1.00 40.69 85 THR A CA 1
ATOM 714 C C . THR A 1 85 ? -21.083 6.152 15.884 1.00 40.69 85 THR A C 1
ATOM 716 O O . THR A 1 85 ? -21.345 7.286 15.509 1.00 40.69 85 THR A O 1
ATOM 719 N N . ALA A 1 86 ? -20.257 5.344 15.204 1.00 37.47 86 ALA A N 1
ATOM 720 C CA . ALA A 1 86 ? -19.684 5.574 13.865 1.00 37.47 86 ALA A CA 1
ATOM 721 C C . ALA A 1 86 ? -18.687 6.764 13.731 1.00 37.47 86 ALA A C 1
ATOM 723 O O . ALA A 1 86 ? -18.755 7.749 14.457 1.00 37.47 86 ALA A O 1
ATOM 724 N N . PRO A 1 87 ? -17.736 6.674 12.778 1.00 47.59 87 PRO A N 1
ATOM 725 C CA . PRO A 1 87 ? -18.106 6.824 11.379 1.00 47.59 87 PRO A CA 1
ATOM 726 C C . PRO A 1 87 ? -17.583 5.677 10.507 1.00 47.59 87 PRO A C 1
ATOM 728 O O . PRO A 1 87 ? -16.395 5.378 10.462 1.00 47.59 87 PRO A O 1
ATOM 731 N N . LYS A 1 88 ? -18.462 5.124 9.665 1.00 51.59 88 LYS A N 1
ATOM 732 C CA . LYS A 1 88 ? -18.086 4.380 8.445 1.00 51.59 88 LYS A CA 1
ATOM 733 C C . LYS A 1 88 ? -17.364 5.274 7.406 1.00 51.59 88 LYS A C 1
ATOM 735 O O . LYS A 1 88 ? -17.402 4.992 6.216 1.00 51.59 88 LYS A O 1
ATOM 740 N N . LYS A 1 89 ? -16.793 6.408 7.824 1.00 54.97 89 LYS A N 1
ATOM 741 C CA . LYS A 1 89 ? -16.179 7.435 6.980 1.00 54.97 89 LYS A CA 1
ATOM 742 C C . LYS A 1 89 ? -14.793 7.756 7.517 1.00 54.97 89 LYS A C 1
ATOM 744 O O . LYS A 1 89 ? -14.613 7.920 8.720 1.00 54.97 89 LYS A O 1
ATOM 749 N N . ILE A 1 90 ? -13.847 7.864 6.596 1.00 61.00 90 ILE A N 1
ATOM 750 C CA . ILE A 1 90 ? -12.490 8.337 6.848 1.00 61.00 90 ILE A CA 1
ATOM 751 C C . ILE A 1 90 ? -12.574 9.795 7.336 1.00 61.00 90 ILE A C 1
ATOM 753 O O . ILE A 1 90 ? -13.309 10.597 6.760 1.00 61.00 90 ILE A O 1
ATOM 757 N N . ASN A 1 91 ? -11.865 10.130 8.416 1.00 65.69 91 ASN A N 1
ATOM 758 C CA . ASN A 1 91 ? -11.825 11.487 8.971 1.00 65.69 91 ASN A CA 1
ATOM 759 C C . ASN A 1 91 ? -11.030 12.425 8.037 1.00 65.69 91 ASN A C 1
ATOM 761 O O . ASN A 1 91 ? -9.942 12.064 7.599 1.00 65.69 91 ASN A O 1
ATOM 765 N N . TYR A 1 92 ? -11.539 13.630 7.761 1.00 63.12 92 TYR A N 1
ATOM 766 C CA . TYR A 1 92 ? -10.853 14.641 6.941 1.00 63.12 92 TYR A CA 1
ATOM 767 C C . TYR A 1 92 ? -9.467 15.018 7.474 1.00 63.12 92 TYR A C 1
ATOM 769 O O . TYR A 1 92 ? -8.540 15.174 6.686 1.00 63.12 92 TYR A O 1
ATOM 777 N N . ASN A 1 93 ? -9.297 15.092 8.797 1.00 66.69 93 ASN A N 1
ATOM 778 C CA . ASN A 1 93 ? -7.990 15.382 9.393 1.00 66.69 93 ASN A CA 1
ATOM 779 C C . ASN A 1 93 ? -6.985 14.271 9.070 1.00 66.69 93 ASN A C 1
ATOM 781 O O . ASN A 1 93 ? -5.839 14.544 8.746 1.00 66.69 93 ASN A O 1
ATOM 785 N N . PHE A 1 94 ? -7.445 13.018 9.060 1.00 69.44 94 PHE A N 1
ATOM 786 C CA . PHE A 1 94 ? -6.613 11.881 8.690 1.00 69.44 94 PHE A CA 1
ATOM 787 C C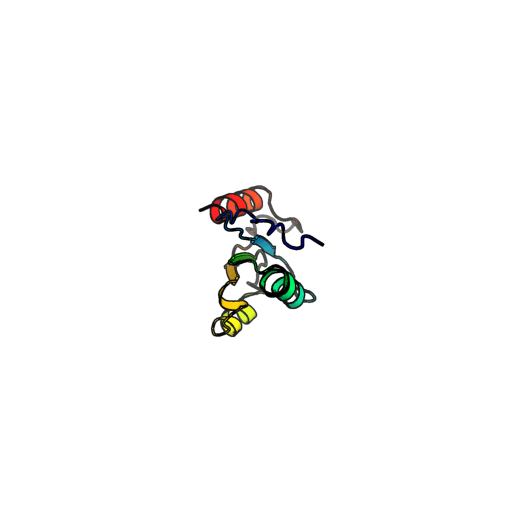 . PHE A 1 94 ? -6.260 11.883 7.197 1.00 69.44 94 PHE A C 1
ATOM 789 O O . PHE A 1 94 ? -5.138 11.562 6.826 1.00 69.44 94 PHE A O 1
ATOM 796 N N . GLN A 1 95 ? -7.189 12.291 6.325 1.00 66.25 95 GLN A N 1
ATOM 797 C CA . GLN A 1 95 ? -6.876 12.481 4.903 1.00 66.25 95 GLN A CA 1
ATOM 798 C C . GLN A 1 95 ? -5.790 13.538 4.699 1.00 66.25 95 GLN A C 1
ATOM 800 O O . GLN A 1 95 ? -4.913 13.351 3.862 1.00 66.25 95 GLN A O 1
ATOM 805 N N . GLN A 1 96 ? -5.836 14.626 5.468 1.00 69.12 96 GLN A N 1
ATOM 806 C CA . GLN A 1 96 ? -4.843 15.688 5.388 1.00 69.12 96 GLN A CA 1
ATOM 807 C C . GLN A 1 96 ? -3.468 15.234 5.904 1.00 69.12 96 GLN A C 1
ATOM 809 O O . GLN A 1 96 ? -2.475 15.452 5.216 1.00 69.12 96 GLN A O 1
ATOM 814 N N . GLU A 1 97 ? -3.419 14.520 7.033 1.00 70.69 97 GLU A N 1
ATOM 815 C CA . GLU A 1 97 ? -2.186 13.910 7.561 1.00 70.69 97 GLU A CA 1
ATOM 816 C C . GLU A 1 97 ? -1.517 12.984 6.533 1.00 70.69 97 GLU A C 1
ATOM 818 O O . GLU A 1 97 ? -0.311 13.061 6.314 1.00 70.69 97 GLU A O 1
ATOM 823 N N . VAL A 1 98 ? -2.305 12.145 5.852 1.00 74.12 98 VAL A N 1
ATOM 824 C CA . VAL A 1 98 ? -1.805 11.234 4.809 1.00 74.12 98 VAL A CA 1
ATOM 825 C C . VAL A 1 98 ? -1.208 11.993 3.629 1.00 74.12 98 VAL A C 1
ATOM 827 O O . VAL A 1 98 ? -0.157 11.612 3.124 1.00 74.12 98 VAL A O 1
ATOM 830 N N . VAL A 1 99 ? -1.858 13.068 3.179 1.00 71.81 99 VAL A N 1
ATOM 831 C CA . VAL A 1 99 ? -1.331 13.889 2.079 1.00 71.81 99 VAL A CA 1
ATOM 832 C C . VAL A 1 99 ? -0.012 14.552 2.478 1.00 71.81 99 VAL A C 1
ATOM 834 O O . VAL A 1 99 ? 0.911 14.583 1.669 1.00 71.81 99 VAL A O 1
ATOM 837 N N . GLU A 1 100 ? 0.103 15.049 3.709 1.00 73.56 100 GLU A N 1
ATOM 838 C CA . GLU A 1 100 ? 1.320 15.703 4.201 1.00 73.56 100 GLU A CA 1
ATOM 839 C C . GLU A 1 100 ? 2.492 14.723 4.362 1.00 73.56 100 GLU A C 1
ATOM 841 O O . GLU A 1 100 ? 3.604 15.037 3.939 1.00 73.56 100 GLU A O 1
ATOM 846 N N . GLU A 1 101 ? 2.255 13.528 4.913 1.00 70.06 101 GLU A N 1
ATOM 847 C CA . GLU A 1 101 ? 3.286 12.490 5.075 1.00 70.06 101 GLU A CA 1
ATOM 848 C C . GLU A 1 101 ? 3.772 11.929 3.725 1.00 70.06 101 GLU A C 1
ATOM 850 O O . GLU A 1 101 ? 4.923 11.526 3.592 1.00 70.06 101 GLU A O 1
ATOM 855 N N . CYS A 1 102 ? 2.916 11.929 2.707 1.00 67.19 102 CYS A N 1
ATOM 856 C CA . CYS A 1 102 ? 3.222 11.368 1.394 1.00 67.19 102 CYS A CA 1
ATOM 857 C C . CYS A 1 102 ? 4.049 12.244 0.456 1.00 67.19 102 CYS A C 1
ATOM 859 O O . CYS A 1 102 ? 4.533 11.758 -0.569 1.00 67.19 102 CYS A O 1
ATOM 861 N N . VAL A 1 103 ? 4.143 13.537 0.756 1.00 65.19 103 VAL A N 1
ATOM 862 C CA . VAL A 1 103 ? 4.860 14.526 -0.063 1.00 65.19 103 VAL A CA 1
ATOM 863 C C . VAL A 1 103 ? 6.284 14.771 0.470 1.00 65.19 103 VAL A C 1
ATOM 865 O O . VAL A 1 103 ? 7.055 15.489 -0.167 1.00 65.19 103 VAL A O 1
ATOM 868 N N . GLN A 1 104 ? 6.645 14.170 1.611 1.00 56.16 104 GLN A N 1
ATOM 869 C CA . GLN A 1 104 ? 7.986 14.225 2.212 1.00 56.16 104 GLN A CA 1
ATOM 870 C C . GLN A 1 104 ? 8.926 13.164 1.631 1.00 56.16 104 GLN A C 1
ATOM 872 O O . GLN A 1 104 ? 10.128 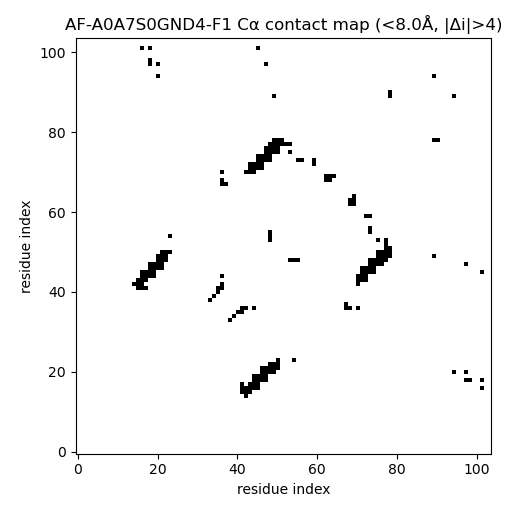13.490 1.497 1.00 56.16 104 GLN A O 1
#

Sequence (104 aa):
EDVTKVNKFKDYEFTAAICVIVKDVEAYFLEWIDYHLVVLNFQNIYMYDNSDGFDLKGWYENSRNHDVYRRVTIIHKPGGRNSLTAPKKINYNFQQEVVEECVQ

Organism: NCBI:txid420281

Foldseek 3Di:
DDDDPDPPDPDDPDADEAEEEDEPDDDCVVVVLCCCCPVVNHQAYEYEDQYPVPVCPVVLVVCCPPPRCVRYDYDYDHDDPPDPPDDPDDDPVVVVVRVVVVVD

Solvent-accessible surface area (backbone atoms only — not comparable to full-atom values): 6756 Å² total; per-residue (Å²): 141,87,91,78,86,76,79,76,74,78,86,71,96,72,88,62,71,48,77,44,81,42,62,91,73,74,92,55,49,65,60,56,48,46,47,44,48,66,74,68,54,44,68,36,37,43,35,34,32,41,28,90,79,44,77,60,50,67,59,53,69,74,33,58,87,37,88,73,54,52,37,52,45,80,46,78,53,52,72,80,89,84,55,104,72,72,71,100,57,86,53,69,69,58,55,50,52,51,55,59,66,70,74,111